Protein AF-A0A5B7V810-F1 (afdb_monomer_lite)

Structure (mmCIF, N/CA/C/O backbone):
data_AF-A0A5B7V810-F1
#
_entry.id   AF-A0A5B7V810-F1
#
loop_
_atom_site.group_PDB
_atom_site.id
_atom_site.type_symbol
_atom_site.label_atom_id
_atom_site.label_alt_id
_atom_site.label_comp_id
_atom_site.label_asym_id
_atom_site.label_entity_id
_atom_site.label_seq_id
_atom_site.pdbx_PDB_ins_code
_atom_site.Cartn_x
_atom_site.Cartn_y
_atom_site.Cartn_z
_atom_site.occupancy
_atom_site.B_iso_or_equiv
_atom_site.auth_seq_id
_atom_site.auth_comp_id
_atom_site.auth_asym_id
_atom_site.auth_atom_id
_atom_site.pdbx_PDB_model_num
ATOM 1 N N . MET A 1 1 ? 3.031 2.303 9.554 1.00 69.81 1 MET A N 1
ATOM 2 C CA . MET A 1 1 ? 2.367 3.422 8.855 1.00 69.81 1 MET A CA 1
ATOM 3 C C . MET A 1 1 ? 1.599 4.253 9.865 1.00 69.81 1 MET A C 1
ATOM 5 O O . MET A 1 1 ? 0.701 3.717 10.499 1.00 69.81 1 MET A O 1
ATOM 9 N N . GLN A 1 2 ? 1.988 5.514 10.061 1.00 82.56 2 GLN A N 1
ATOM 10 C CA . GLN A 1 2 ? 1.410 6.387 11.090 1.00 82.56 2 GLN A CA 1
ATOM 11 C C . GLN A 1 2 ? 0.112 7.065 10.636 1.00 82.56 2 GLN A C 1
ATOM 13 O O . GLN A 1 2 ? -0.842 7.083 11.406 1.00 82.56 2 GLN A O 1
ATOM 18 N N . LYS A 1 3 ? 0.034 7.475 9.361 1.00 85.69 3 LYS A N 1
ATOM 19 C CA . LYS A 1 3 ? -1.137 8.150 8.780 1.00 85.69 3 LYS A CA 1
ATOM 20 C C . LYS A 1 3 ? -2.467 7.443 9.039 1.00 85.69 3 LYS A C 1
ATOM 22 O O . LYS A 1 3 ? -3.410 8.074 9.478 1.00 85.69 3 LYS A O 1
ATOM 27 N N . ILE A 1 4 ? -2.533 6.128 8.824 1.00 85.94 4 ILE A N 1
ATOM 28 C CA . ILE A 1 4 ? -3.760 5.348 9.066 1.00 85.94 4 ILE A CA 1
ATOM 29 C C . ILE A 1 4 ? -4.034 5.197 10.569 1.00 85.94 4 ILE A C 1
ATOM 31 O O . ILE A 1 4 ? -5.171 5.349 10.996 1.00 85.94 4 ILE A O 1
ATOM 35 N N . ARG A 1 5 ? -3.004 4.943 11.388 1.00 89.94 5 ARG A N 1
ATOM 36 C CA . ARG A 1 5 ? -3.166 4.758 12.844 1.00 89.94 5 ARG A CA 1
ATOM 37 C C . ARG A 1 5 ? -3.671 6.016 13.545 1.00 89.94 5 ARG A C 1
ATOM 39 O O . ARG A 1 5 ? -4.422 5.908 14.500 1.00 89.94 5 ARG A O 1
ATOM 46 N N . ARG A 1 6 ? -3.235 7.189 13.085 1.00 90.19 6 ARG A N 1
ATOM 47 C CA . ARG A 1 6 ? -3.640 8.495 13.621 1.00 90.19 6 ARG A CA 1
ATOM 48 C C . ARG A 1 6 ? -4.742 9.180 12.812 1.00 90.19 6 ARG A C 1
ATOM 50 O O . ARG A 1 6 ? -5.095 10.299 13.153 1.00 90.19 6 ARG A O 1
ATOM 57 N N . GLN A 1 7 ? -5.252 8.528 11.763 1.00 87.81 7 GLN A N 1
ATOM 58 C CA . GLN A 1 7 ? -6.228 9.107 10.829 1.00 87.81 7 GLN A CA 1
ATOM 59 C C . GLN A 1 7 ? -5.799 10.507 10.337 1.00 87.81 7 GLN A C 1
ATOM 61 O O . GLN A 1 7 ? -6.577 11.451 10.294 1.00 87.81 7 GLN A O 1
ATOM 66 N N . GLU A 1 8 ? -4.521 10.659 9.987 1.00 91.88 8 GLU A N 1
ATOM 67 C CA . GLU A 1 8 ? -3.972 11.921 9.478 1.00 91.88 8 GLU A CA 1
ATOM 68 C C . GLU A 1 8 ? -4.475 12.209 8.060 1.00 91.88 8 GLU A C 1
ATOM 70 O O . GLU A 1 8 ? -4.796 11.293 7.301 1.00 91.88 8 GLU A O 1
ATOM 75 N N . GLN A 1 9 ? -4.439 13.478 7.648 1.00 90.62 9 GLN A N 1
ATOM 76 C CA . GLN A 1 9 ? -4.866 13.893 6.313 1.00 90.62 9 GLN A CA 1
ATOM 77 C C . GLN A 1 9 ? -4.258 13.019 5.193 1.00 90.62 9 GLN A C 1
ATOM 79 O O . GLN A 1 9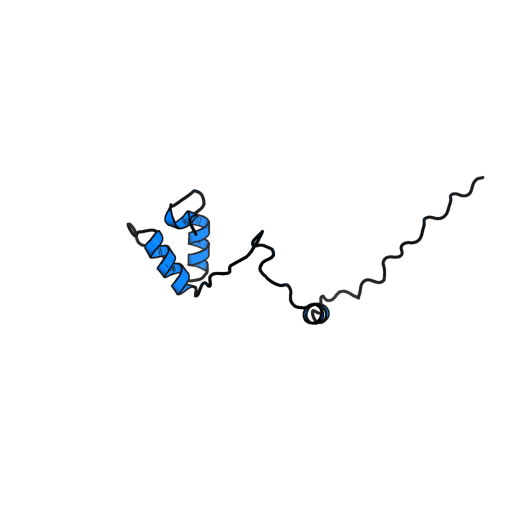 ? -3.038 12.787 5.103 1.00 90.62 9 GLN A O 1
ATOM 84 N N . GLY A 1 10 ? -5.145 12.528 4.323 1.00 88.06 10 GLY A N 1
ATOM 85 C CA . GLY A 1 10 ? -4.816 11.610 3.233 1.00 88.06 10 GLY A CA 1
ATOM 86 C C . GLY A 1 10 ? -4.732 10.133 3.639 1.00 88.06 10 GLY A C 1
ATOM 87 O O . GLY A 1 10 ? -4.268 9.323 2.833 1.00 88.06 10 GLY A O 1
ATOM 88 N N . HIS A 1 11 ? -5.155 9.753 4.853 1.00 90.25 11 HIS A N 1
ATOM 89 C CA . HIS A 1 11 ? -5.253 8.340 5.240 1.00 90.25 11 HIS A CA 1
ATOM 90 C C . HIS A 1 11 ? -6.226 7.564 4.344 1.00 90.25 11 HIS A C 1
ATOM 92 O O . HIS A 1 11 ? -5.943 6.414 4.017 1.00 90.25 11 HIS A O 1
ATOM 98 N N . GLU A 1 12 ? -7.314 8.198 3.902 1.00 92.00 12 GLU A N 1
ATOM 99 C CA . GLU A 1 12 ? -8.358 7.595 3.065 1.00 92.00 12 GLU A CA 1
ATOM 100 C C . GLU A 1 12 ? -7.780 6.997 1.782 1.00 92.00 12 GLU A C 1
ATOM 102 O O . GLU A 1 12 ? -8.064 5.849 1.449 1.00 92.00 12 GLU A O 1
ATOM 107 N N . TYR A 1 13 ? -6.877 7.721 1.111 1.00 92.62 13 TYR A N 1
ATOM 108 C CA . TYR A 1 13 ? -6.196 7.220 -0.082 1.00 92.62 13 TYR A CA 1
ATOM 109 C C . TYR A 1 13 ? -5.392 5.949 0.217 1.00 92.62 13 TYR A C 1
ATOM 111 O O . TYR A 1 13 ? -5.454 4.971 -0.527 1.00 92.62 13 TYR A O 1
ATOM 119 N N . ALA A 1 14 ? -4.654 5.927 1.329 1.00 91.56 14 ALA A N 1
ATOM 120 C CA . ALA A 1 14 ? -3.891 4.748 1.725 1.00 91.56 14 ALA A CA 1
ATOM 121 C C . ALA A 1 14 ? -4.807 3.564 2.088 1.00 91.56 14 ALA A C 1
ATOM 123 O O . ALA A 1 14 ? -4.478 2.424 1.758 1.00 91.56 14 ALA A O 1
ATOM 124 N N . GLN A 1 15 ? -5.961 3.820 2.714 1.00 93.56 15 GLN A N 1
ATOM 125 C CA . GLN A 1 15 ? -6.957 2.785 2.997 1.00 93.56 15 GLN A CA 1
ATOM 126 C C . GLN A 1 15 ? -7.576 2.229 1.715 1.00 93.56 15 GLN A C 1
ATOM 128 O O . GLN A 1 15 ? -7.591 1.015 1.534 1.00 93.56 15 GLN A O 1
ATOM 133 N N . ALA A 1 16 ? -7.999 3.099 0.796 1.00 94.25 16 ALA A N 1
ATOM 134 C CA . ALA A 1 16 ? -8.556 2.709 -0.495 1.00 94.25 16 ALA A CA 1
ATOM 135 C C . ALA A 1 16 ? -7.573 1.847 -1.299 1.00 94.25 16 ALA A C 1
ATOM 137 O O . ALA A 1 16 ? -7.963 0.843 -1.888 1.00 94.25 16 ALA A O 1
ATOM 138 N N . ARG A 1 17 ? -6.275 2.180 -1.270 1.00 94.81 17 ARG A N 1
ATOM 139 C CA . ARG A 1 17 ? -5.229 1.365 -1.906 1.00 94.81 17 ARG A CA 1
ATOM 140 C C . ARG A 1 17 ? -5.088 -0.018 -1.275 1.00 94.81 17 ARG A C 1
ATOM 142 O O . ARG A 1 17 ? -4.887 -0.972 -2.013 1.00 94.81 17 ARG A O 1
ATOM 149 N N . LEU A 1 18 ? -5.183 -0.138 0.050 1.00 94.25 18 LEU A N 1
ATOM 150 C CA . LEU A 1 18 ? -5.157 -1.444 0.721 1.00 94.25 18 LEU A CA 1
ATOM 151 C C . LEU A 1 18 ? -6.402 -2.268 0.379 1.00 94.25 18 LEU A C 1
ATOM 153 O O . LEU A 1 18 ? -6.275 -3.447 0.068 1.00 94.25 18 LEU A O 1
ATOM 157 N N . ILE A 1 19 ? -7.584 -1.648 0.372 1.00 95.69 19 ILE A N 1
ATOM 158 C CA . ILE A 1 19 ? -8.843 -2.310 -0.001 1.00 95.69 19 ILE A CA 1
ATOM 159 C C . ILE A 1 19 ? -8.781 -2.802 -1.452 1.00 95.69 19 ILE A C 1
ATOM 161 O O . ILE A 1 19 ? -9.110 -3.951 -1.725 1.00 95.69 19 ILE A O 1
ATOM 165 N N . ALA A 1 20 ? -8.272 -1.981 -2.375 1.00 96.12 20 ALA A N 1
ATOM 166 C CA . ALA A 1 20 ? -8.079 -2.369 -3.773 1.00 96.12 20 ALA A CA 1
ATOM 167 C C . ALA A 1 20 ? -7.092 -3.540 -3.954 1.00 96.12 20 ALA A C 1
ATOM 169 O O . ALA A 1 20 ? -7.156 -4.243 -4.957 1.00 96.12 20 ALA A O 1
ATOM 170 N N . LEU A 1 21 ? -6.186 -3.754 -2.994 1.00 94.44 21 LEU A N 1
ATOM 171 C CA . LEU A 1 21 ? -5.268 -4.896 -2.955 1.00 94.44 21 LEU A CA 1
ATOM 172 C C . LEU A 1 21 ? -5.877 -6.139 -2.278 1.00 94.44 21 LEU A C 1
ATOM 174 O O . LEU A 1 21 ? -5.193 -7.152 -2.178 1.00 94.44 21 LEU A O 1
ATOM 178 N N . GLY A 1 22 ? -7.131 -6.075 -1.816 1.00 94.62 22 GLY A N 1
ATOM 179 C CA . GLY A 1 22 ? -7.837 -7.189 -1.174 1.00 94.62 22 GLY A CA 1
ATOM 180 C C . GLY A 1 22 ? -7.944 -7.098 0.351 1.00 94.62 22 GLY A C 1
ATOM 181 O O . GLY A 1 22 ? -8.360 -8.064 0.987 1.00 94.62 22 GLY A O 1
ATOM 182 N N . ALA A 1 23 ? -7.590 -5.965 0.966 1.00 95.88 23 ALA A N 1
ATOM 183 C CA . ALA A 1 23 ? -7.787 -5.792 2.404 1.00 95.88 23 ALA A CA 1
ATOM 184 C C . ALA A 1 23 ? -9.283 -5.693 2.775 1.00 95.88 23 ALA A C 1
ATOM 186 O O . ALA A 1 23 ? -10.071 -5.110 2.024 1.00 95.88 23 ALA A O 1
ATOM 187 N N . PRO A 1 24 ? -9.681 -6.172 3.969 1.00 93.81 24 PRO A N 1
ATOM 188 C CA . PRO A 1 24 ? -11.040 -6.010 4.470 1.00 93.81 24 PRO A CA 1
ATOM 189 C C . PRO A 1 24 ? -11.406 -4.536 4.676 1.00 93.81 24 PRO A C 1
ATOM 191 O O . PRO A 1 24 ? -10.573 -3.709 5.061 1.00 93.81 24 PRO A O 1
ATOM 194 N N . LEU A 1 25 ? -12.686 -4.217 4.484 1.00 93.19 25 LEU A N 1
ATOM 195 C CA . LEU A 1 25 ? -13.230 -2.892 4.772 1.00 93.19 25 LEU 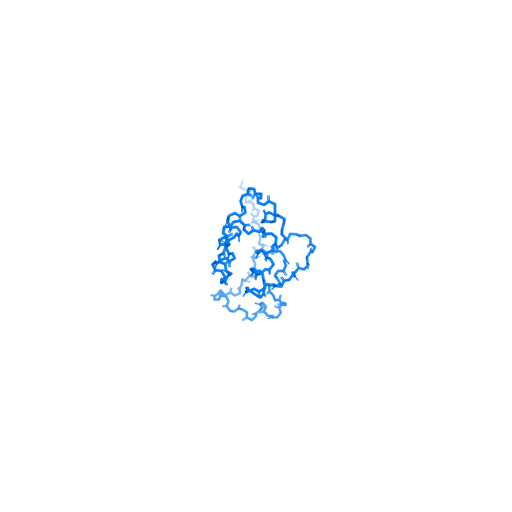A CA 1
ATOM 196 C C . LEU A 1 25 ? -13.152 -2.583 6.281 1.00 93.19 25 LEU A C 1
ATOM 198 O O . LEU A 1 25 ? -13.416 -3.467 7.103 1.00 93.19 25 LEU A O 1
ATOM 202 N N . PRO A 1 26 ? -12.806 -1.345 6.674 1.00 90.25 26 PRO A N 1
ATOM 203 C CA . PRO A 1 26 ? -12.836 -0.944 8.073 1.00 90.25 26 PRO A CA 1
AT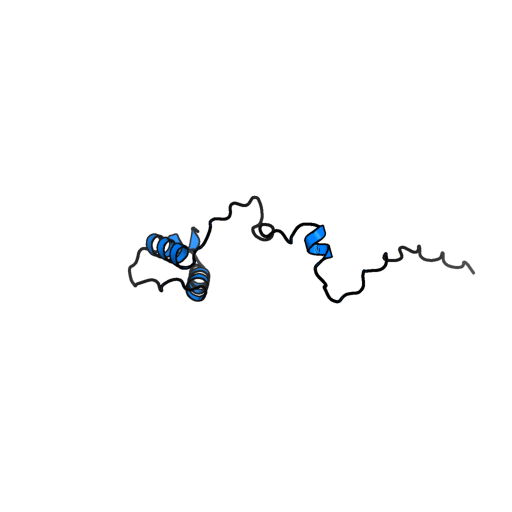OM 204 C C . PRO A 1 26 ? -14.275 -0.937 8.598 1.00 90.25 26 PRO A C 1
ATOM 206 O O . PRO A 1 26 ? -15.177 -0.366 7.989 1.00 90.25 26 PRO A O 1
ATOM 209 N N . ARG A 1 27 ? -14.487 -1.583 9.748 1.00 88.19 27 ARG A N 1
ATOM 210 C CA . ARG A 1 27 ? -15.780 -1.602 10.448 1.00 88.19 27 ARG A CA 1
ATOM 211 C C . ARG A 1 27 ? -15.979 -0.292 11.213 1.00 88.19 27 ARG A C 1
ATOM 213 O O . ARG A 1 27 ? -15.020 0.247 11.764 1.00 88.19 27 ARG A O 1
ATOM 220 N N . ALA A 1 28 ? -17.214 0.203 11.280 1.00 85.44 28 ALA A N 1
ATOM 221 C CA . ALA A 1 28 ? -17.532 1.407 12.046 1.00 85.44 28 ALA A CA 1
ATOM 222 C C . ALA A 1 28 ? -17.114 1.243 13.521 1.00 85.44 28 ALA A C 1
ATOM 224 O O . ALA A 1 28 ? -17.372 0.206 14.128 1.00 85.44 28 ALA A O 1
ATOM 225 N N . GLY A 1 29 ? -16.429 2.246 14.079 1.00 86.56 29 GLY A 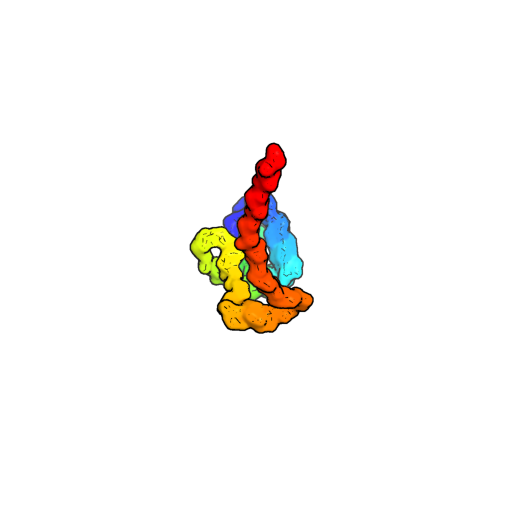N 1
ATOM 226 C CA . GLY A 1 29 ? -15.941 2.227 15.467 1.00 86.56 29 GLY A CA 1
ATOM 227 C C . GLY A 1 29 ? -14.721 1.331 15.730 1.00 86.56 29 GLY A C 1
ATOM 228 O O . GLY A 1 29 ? -14.269 1.240 16.868 1.00 86.56 29 GLY A O 1
ATOM 229 N N . CYS A 1 30 ? -14.166 0.674 14.708 1.00 88.94 30 CYS A N 1
ATOM 230 C CA . CYS A 1 30 ? -12.935 -0.100 14.836 1.00 88.94 30 CYS A CA 1
ATOM 231 C C . CYS A 1 30 ? -11.728 0.812 15.097 1.00 88.94 30 CYS A C 1
ATOM 233 O O . CYS A 1 30 ? -11.570 1.842 14.442 1.00 88.94 30 CYS A O 1
ATOM 235 N N . ASP A 1 31 ? -10.834 0.389 15.998 1.00 92.56 31 ASP A N 1
ATOM 236 C CA . ASP A 1 31 ? -9.518 1.011 16.143 1.00 92.56 31 ASP A CA 1
ATOM 237 C C . ASP A 1 31 ? -8.722 0.909 14.819 1.00 92.56 31 ASP A C 1
ATOM 239 O O . ASP A 1 31 ? -8.410 -0.202 14.366 1.00 92.56 31 ASP A O 1
ATOM 243 N N . PRO A 1 32 ? -8.326 2.043 14.208 1.00 91.75 32 PRO A N 1
ATOM 244 C CA . PRO A 1 32 ? -7.562 2.053 12.966 1.00 91.75 32 PRO A CA 1
ATOM 245 C C . PRO A 1 32 ? -6.239 1.285 13.034 1.00 91.75 32 PRO A C 1
ATOM 247 O O . PRO A 1 32 ? -5.762 0.786 12.009 1.00 91.75 32 PRO A O 1
ATOM 250 N N . ALA A 1 33 ? -5.613 1.182 14.212 1.00 93.31 33 ALA A N 1
ATOM 251 C CA . ALA A 1 33 ? -4.380 0.419 14.367 1.00 93.31 33 ALA A CA 1
ATOM 252 C C . ALA A 1 33 ? -4.625 -1.094 14.294 1.00 93.31 33 ALA A C 1
ATOM 254 O O . ALA A 1 33 ? -3.845 -1.798 13.638 1.00 93.31 33 ALA A O 1
ATOM 255 N N . CYS A 1 34 ? -5.711 -1.573 14.906 1.00 93.62 34 CYS A N 1
ATOM 256 C CA . CYS A 1 34 ? -6.175 -2.951 14.770 1.00 93.62 34 CYS A CA 1
ATOM 257 C C . CYS A 1 34 ? -6.522 -3.282 13.318 1.00 93.62 34 CYS A C 1
ATOM 259 O O . CYS A 1 34 ? -5.955 -4.232 12.772 1.00 93.62 34 CYS A O 1
ATOM 261 N N . TRP A 1 35 ? -7.345 -2.451 12.669 1.00 94.81 35 TRP A N 1
ATOM 262 C CA . TRP A 1 35 ? -7.706 -2.647 11.263 1.00 94.81 35 TRP A CA 1
ATOM 263 C C . TRP A 1 35 ? -6.478 -2.685 10.349 1.00 94.81 35 TRP A C 1
ATOM 265 O O . TRP A 1 35 ? -6.351 -3.582 9.524 1.00 94.81 35 TRP A O 1
ATOM 275 N N . LEU A 1 36 ? -5.524 -1.763 10.517 1.00 94.00 36 LEU A N 1
ATOM 276 C CA . LEU A 1 36 ? -4.322 -1.728 9.680 1.00 94.00 36 LEU A CA 1
ATOM 277 C C . LEU A 1 36 ? -3.501 -3.020 9.787 1.00 94.00 36 LEU A C 1
ATOM 279 O O . LEU A 1 36 ? -2.912 -3.460 8.802 1.00 94.00 36 LEU A O 1
ATOM 283 N N . ARG A 1 37 ? -3.415 -3.609 10.982 1.00 93.31 37 ARG A N 1
ATOM 284 C CA . ARG A 1 37 ? -2.691 -4.867 11.188 1.00 93.31 37 ARG A CA 1
ATOM 285 C C . ARG A 1 37 ? -3.368 -6.017 10.442 1.00 93.31 37 ARG A C 1
ATOM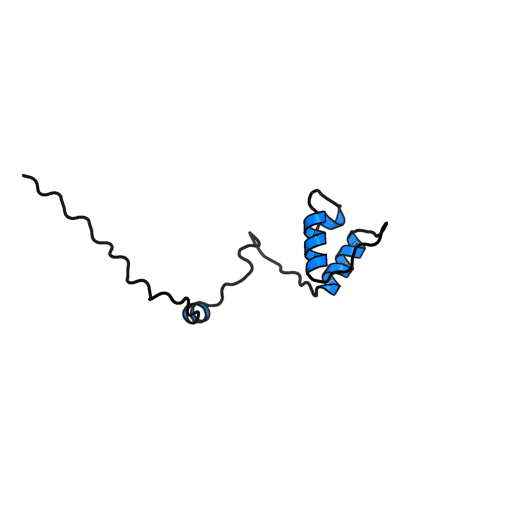 287 O O . ARG A 1 37 ? -2.670 -6.767 9.769 1.00 93.31 37 ARG A O 1
ATOM 294 N N . GLU A 1 38 ? -4.693 -6.119 10.530 1.00 94.19 38 GLU A N 1
ATOM 295 C CA . GLU A 1 38 ? -5.485 -7.111 9.787 1.00 94.19 38 GLU A CA 1
ATOM 296 C C . GLU A 1 38 ? -5.360 -6.900 8.275 1.00 94.19 38 GLU A C 1
ATOM 298 O O . GLU A 1 38 ? -5.071 -7.839 7.540 1.00 94.19 38 GLU A O 1
ATOM 303 N N . ALA A 1 39 ? -5.485 -5.652 7.821 1.00 95.44 39 ALA A N 1
ATOM 304 C CA . ALA A 1 39 ? -5.366 -5.280 6.419 1.00 95.44 39 ALA A CA 1
ATOM 305 C C . ALA A 1 39 ? -4.009 -5.669 5.826 1.00 95.44 39 ALA A C 1
ATOM 307 O O . ALA A 1 39 ? -3.963 -6.286 4.768 1.00 95.44 39 ALA A O 1
ATOM 308 N N . LEU A 1 40 ? -2.907 -5.345 6.512 1.00 94.56 40 LEU A N 1
ATOM 309 C CA . LEU A 1 40 ? -1.558 -5.692 6.056 1.00 94.56 40 LEU A CA 1
ATOM 310 C C . LEU A 1 40 ? -1.322 -7.205 6.023 1.00 94.56 40 LEU A C 1
ATOM 312 O O . LEU A 1 40 ? -0.624 -7.674 5.130 1.00 94.56 40 LEU A O 1
ATOM 316 N N . ALA A 1 41 ? -1.894 -7.954 6.968 1.00 94.25 41 ALA A N 1
ATOM 317 C CA . ALA A 1 41 ? -1.827 -9.411 6.950 1.00 94.25 41 ALA A CA 1
ATOM 318 C C . ALA A 1 41 ? -2.620 -9.997 5.769 1.00 94.25 41 ALA A C 1
ATOM 320 O O . ALA A 1 41 ? -2.106 -10.866 5.075 1.00 94.25 41 ALA A O 1
ATOM 321 N N . ALA A 1 42 ? -3.824 -9.478 5.503 1.00 94.81 42 ALA A N 1
ATOM 322 C CA . ALA A 1 42 ? -4.690 -9.940 4.417 1.00 94.81 42 ALA A CA 1
ATOM 323 C C . ALA A 1 42 ? -4.081 -9.728 3.022 1.00 94.81 42 ALA A C 1
ATOM 325 O O . ALA A 1 42 ? -4.262 -10.565 2.147 1.00 94.81 42 ALA A O 1
ATOM 326 N N . VAL A 1 43 ? -3.335 -8.638 2.818 1.00 94.81 43 VAL A N 1
ATOM 327 C CA . VAL A 1 43 ? -2.636 -8.371 1.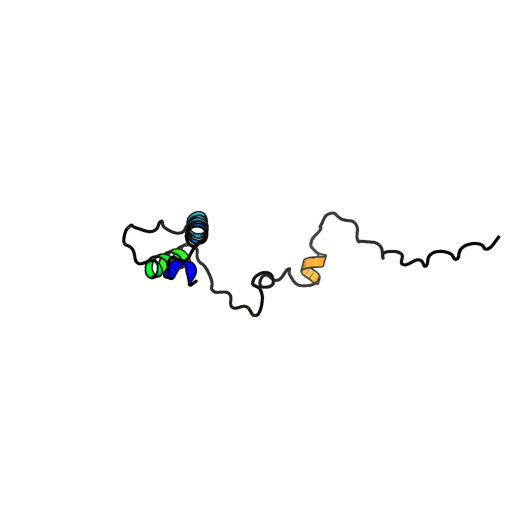545 1.00 94.81 43 VAL A CA 1
ATOM 328 C C . VAL A 1 43 ? -1.223 -8.969 1.491 1.00 94.81 43 VAL A C 1
ATOM 330 O O . VAL A 1 43 ? -0.439 -8.599 0.618 1.00 94.81 43 VAL A O 1
ATOM 333 N N . GLU A 1 44 ? -0.859 -9.810 2.466 1.00 94.06 44 GLU A N 1
ATOM 334 C CA . GLU A 1 44 ? 0.475 -10.414 2.609 1.00 94.06 44 GLU A CA 1
ATOM 335 C C . GLU A 1 44 ? 1.618 -9.379 2.548 1.00 94.06 44 GLU A C 1
ATOM 337 O O . GLU A 1 44 ? 2.710 -9.609 2.015 1.00 94.06 44 GLU A O 1
ATOM 342 N N . ALA A 1 45 ? 1.376 -8.184 3.096 1.00 92.25 45 ALA A N 1
ATOM 343 C CA . ALA A 1 45 ? 2.338 -7.098 3.029 1.00 92.25 45 ALA A CA 1
ATOM 344 C C . ALA A 1 45 ? 3.574 -7.412 3.877 1.00 92.25 45 ALA A C 1
ATOM 346 O O . ALA A 1 45 ? 3.506 -7.645 5.084 1.00 92.25 45 ALA A O 1
ATOM 347 N N . ARG A 1 46 ? 4.747 -7.296 3.254 1.00 89.81 46 ARG A N 1
ATOM 348 C CA . ARG A 1 46 ? 6.039 -7.392 3.939 1.00 89.81 46 ARG A CA 1
ATOM 349 C C . ARG A 1 46 ? 6.592 -6.019 4.302 1.00 89.81 46 ARG A C 1
ATOM 351 O O . ARG A 1 46 ? 6.499 -5.061 3.534 1.00 89.81 46 ARG A O 1
ATOM 358 N N . ASN A 1 47 ? 7.247 -5.934 5.457 1.00 86.75 47 ASN A N 1
ATOM 359 C CA . ASN A 1 47 ? 8.007 -4.746 5.822 1.00 86.75 47 ASN A CA 1
ATOM 360 C C . ASN A 1 47 ? 9.321 -4.711 5.030 1.00 86.75 47 ASN A C 1
ATOM 362 O O . ASN A 1 47 ? 10.153 -5.605 5.172 1.00 86.75 47 ASN A O 1
ATOM 366 N N . VAL A 1 48 ? 9.517 -3.674 4.215 1.00 85.38 48 VAL A N 1
ATOM 367 C CA . VAL A 1 48 ? 10.786 -3.452 3.517 1.00 85.38 48 VAL A CA 1
ATOM 368 C C . VAL A 1 48 ? 11.526 -2.311 4.196 1.00 85.38 48 VAL A C 1
ATOM 370 O O . VAL A 1 48 ? 11.155 -1.144 4.071 1.00 85.38 48 VAL A O 1
ATOM 373 N N . ARG A 1 49 ? 12.595 -2.646 4.923 1.00 83.50 49 ARG A N 1
ATOM 374 C CA . ARG A 1 49 ? 13.501 -1.641 5.483 1.00 83.50 49 ARG A CA 1
ATOM 375 C C . ARG A 1 49 ? 14.359 -1.063 4.368 1.00 83.50 49 ARG A C 1
ATOM 377 O O . ARG A 1 49 ? 15.042 -1.801 3.664 1.00 83.50 49 ARG A O 1
ATOM 384 N N . HIS A 1 50 ? 14.364 0.257 4.251 1.00 81.62 50 HIS A N 1
ATOM 385 C CA . HIS A 1 50 ? 15.198 0.957 3.289 1.00 81.62 50 HIS A CA 1
ATOM 386 C C . HIS A 1 50 ? 15.842 2.197 3.898 1.00 81.62 50 HIS A C 1
ATOM 388 O O . HIS A 1 50 ? 15.285 2.834 4.789 1.00 81.62 50 HIS A O 1
ATOM 394 N N . ARG A 1 51 ? 17.035 2.536 3.402 1.00 77.00 51 ARG A N 1
ATOM 395 C CA . ARG A 1 51 ? 17.700 3.812 3.682 1.00 77.00 51 ARG A CA 1
ATOM 396 C C . ARG A 1 51 ? 17.398 4.769 2.526 1.00 77.00 51 ARG A C 1
ATOM 398 O O . ARG A 1 51 ? 17.416 4.347 1.373 1.00 77.00 51 ARG A O 1
ATOM 405 N N . GLY A 1 52 ? 17.115 6.036 2.818 1.00 80.25 52 GLY A N 1
ATOM 406 C CA . GLY A 1 52 ? 16.788 7.039 1.794 1.00 80.25 52 GLY A CA 1
ATOM 407 C C . GLY A 1 52 ? 15.389 6.871 1.184 1.00 80.25 52 GLY A C 1
ATOM 408 O O . GLY A 1 52 ? 14.510 6.266 1.790 1.00 80.25 52 GLY A O 1
ATOM 409 N N . ALA A 1 53 ? 15.153 7.431 -0.004 1.00 80.44 53 ALA A N 1
ATOM 410 C CA . ALA A 1 53 ? 13.819 7.478 -0.611 1.00 80.44 53 ALA A CA 1
ATOM 411 C C . ALA A 1 53 ? 13.308 6.099 -1.078 1.00 80.44 53 ALA A C 1
ATOM 413 O O . ALA A 1 53 ? 14.021 5.354 -1.752 1.00 80.44 53 ALA A O 1
ATOM 414 N N . HIS A 1 54 ? 12.026 5.804 -0.813 1.00 74.94 54 HIS A N 1
ATOM 415 C CA . HIS A 1 54 ? 11.380 4.517 -1.134 1.00 74.94 54 HIS A CA 1
ATOM 416 C C . HIS A 1 54 ? 11.392 4.181 -2.647 1.00 74.94 54 HIS A C 1
ATOM 418 O O . HIS A 1 54 ? 11.268 3.021 -3.036 1.00 74.94 54 HIS A O 1
ATOM 424 N N . ARG A 1 55 ? 11.594 5.184 -3.521 1.00 74.81 55 ARG A N 1
ATOM 425 C CA . ARG A 1 55 ? 11.721 4.999 -4.981 1.00 74.81 55 ARG A CA 1
ATOM 426 C C . ARG A 1 55 ? 12.928 4.150 -5.395 1.00 74.81 55 ARG A C 1
ATOM 428 O O . ARG A 1 55 ? 12.918 3.596 -6.484 1.00 74.81 55 ARG A O 1
ATOM 435 N N . PHE A 1 56 ? 13.955 4.056 -4.547 1.00 76.94 56 PHE A N 1
ATOM 436 C CA . PHE A 1 56 ? 15.194 3.319 -4.833 1.00 76.94 56 PHE A CA 1
ATOM 437 C C . PHE A 1 56 ? 15.235 1.926 -4.189 1.00 76.94 56 PHE A C 1
ATOM 439 O O . PHE A 1 56 ? 16.263 1.256 -4.213 1.00 76.94 56 PHE A O 1
ATOM 446 N N . VAL A 1 57 ? 14.125 1.490 -3.590 1.00 80.00 57 VAL A N 1
ATOM 447 C CA . VAL A 1 57 ? 14.035 0.210 -2.870 1.00 80.00 57 VAL A CA 1
ATOM 448 C C . VAL A 1 57 ? 13.976 -0.973 -3.821 1.00 80.00 57 VAL A C 1
ATOM 450 O O . VAL A 1 57 ? 14.564 -2.022 -3.561 1.00 80.00 57 VAL A O 1
ATOM 453 N N . PHE A 1 58 ? 13.271 -0.804 -4.934 1.00 77.00 58 PHE A N 1
ATOM 454 C CA . PHE A 1 58 ? 13.114 -1.845 -5.933 1.00 77.00 58 PHE A CA 1
ATOM 455 C C . PHE A 1 58 ? 14.348 -1.857 -6.834 1.00 77.00 58 PHE A C 1
ATOM 457 O O . PHE A 1 58 ? 14.596 -0.915 -7.586 1.00 77.00 58 PHE A O 1
ATOM 464 N N . ARG A 1 59 ? 15.152 -2.921 -6.736 1.00 71.31 59 ARG A N 1
ATOM 465 C CA . ARG A 1 59 ? 16.291 -3.119 -7.637 1.00 71.31 59 ARG A CA 1
ATOM 466 C C . ARG A 1 59 ? 15.761 -3.380 -9.045 1.00 71.31 59 ARG A C 1
ATOM 468 O O . ARG A 1 59 ? 14.948 -4.276 -9.230 1.00 71.31 59 ARG A O 1
ATOM 475 N N . LEU A 1 60 ? 16.291 -2.668 -10.035 1.00 72.88 60 LEU A N 1
ATOM 476 C CA . LEU A 1 60 ? 15.990 -2.866 -11.461 1.00 72.88 60 LEU A CA 1
ATOM 477 C C . LEU A 1 60 ? 16.649 -4.134 -12.054 1.00 72.88 60 LEU A C 1
ATOM 479 O O . LEU A 1 60 ? 16.849 -4.214 -13.259 1.00 72.88 60 LEU A O 1
ATOM 483 N N . GLY A 1 61 ? 17.051 -5.096 -11.218 1.00 75.62 61 GLY A N 1
ATOM 484 C CA . GLY A 1 61 ? 17.905 -6.221 -11.605 1.00 75.62 61 GLY A CA 1
ATOM 485 C C . GLY A 1 61 ? 19.402 -5.883 -11.652 1.00 75.62 61 GLY A C 1
ATOM 486 O O . GLY A 1 61 ? 19.836 -4.722 -11.609 1.00 75.62 61 GLY A O 1
ATOM 487 N N . SER A 1 62 ? 20.212 -6.934 -11.701 1.00 78.94 62 SER A N 1
ATOM 488 C CA . SER A 1 62 ? 21.646 -6.915 -11.973 1.00 78.94 62 SER A CA 1
ATOM 489 C C . SER A 1 62 ? 21.933 -6.368 -13.373 1.00 78.94 62 SER A C 1
ATOM 491 O O . SER A 1 62 ? 21.057 -6.294 -14.233 1.00 78.94 62 SER A O 1
ATOM 493 N N . ARG A 1 63 ? 23.190 -5.987 -13.632 1.00 72.88 63 ARG A N 1
ATOM 494 C CA . ARG A 1 63 ? 23.605 -5.514 -14.962 1.00 72.88 63 ARG A CA 1
ATOM 495 C C . ARG A 1 63 ? 23.229 -6.512 -16.069 1.00 72.88 63 ARG A C 1
ATOM 497 O O . ARG A 1 63 ? 22.674 -6.091 -17.075 1.00 72.88 63 ARG A O 1
ATOM 504 N N . ARG A 1 64 ? 23.469 -7.807 -15.837 1.00 78.06 64 ARG A N 1
ATOM 505 C CA . ARG A 1 64 ? 23.165 -8.885 -16.789 1.00 78.06 64 ARG A CA 1
ATOM 506 C C . ARG A 1 64 ? 21.664 -9.039 -17.039 1.00 78.06 64 ARG A C 1
ATOM 508 O O . ARG A 1 64 ? 21.259 -9.161 -18.184 1.00 78.06 64 ARG A O 1
ATOM 515 N N . GLU A 1 65 ? 20.841 -8.984 -15.990 1.00 79.69 65 GLU A N 1
ATOM 516 C CA . GLU A 1 65 ? 19.377 -9.059 -16.133 1.00 79.69 65 GLU A CA 1
ATOM 517 C C . GLU A 1 65 ? 18.835 -7.873 -16.937 1.00 79.69 65 GLU A C 1
ATOM 519 O O . GLU A 1 65 ? 17.964 -8.054 -17.779 1.00 79.69 65 GLU A O 1
ATOM 524 N N . ARG A 1 66 ? 19.394 -6.669 -16.750 1.00 76.25 66 ARG A N 1
ATOM 525 C CA . ARG A 1 66 ? 19.011 -5.489 -17.541 1.00 76.25 66 ARG A CA 1
ATOM 526 C C . ARG A 1 66 ? 19.404 -5.604 -19.011 1.00 76.25 66 ARG A C 1
ATOM 528 O O . ARG A 1 66 ? 18.617 -5.214 -19.863 1.00 76.25 66 ARG A O 1
ATOM 535 N N . GLU A 1 67 ? 20.590 -6.136 -19.306 1.00 74.69 67 GLU A N 1
ATOM 536 C CA . GLU A 1 67 ? 21.059 -6.377 -20.682 1.00 74.69 67 GLU A CA 1
ATOM 537 C C . GLU A 1 67 ? 20.167 -7.388 -21.430 1.00 74.69 67 GLU A C 1
ATOM 539 O O . GLU A 1 67 ? 20.056 -7.328 -22.651 1.00 74.69 67 GLU A O 1
ATOM 544 N N . GLN A 1 68 ? 19.490 -8.286 -20.707 1.00 77.88 68 GLN A N 1
ATOM 545 C CA . GLN A 1 68 ? 18.553 -9.259 -21.280 1.00 77.88 68 GLN A CA 1
ATOM 546 C C . GLN A 1 68 ? 17.162 -8.679 -21.578 1.00 77.88 68 GLN A C 1
ATOM 548 O O . GLN A 1 68 ? 16.400 -9.292 -22.332 1.00 77.88 68 GLN A O 1
ATOM 553 N N . ILE A 1 69 ? 16.810 -7.511 -21.026 1.00 78.44 69 ILE A N 1
ATOM 554 C CA . ILE A 1 69 ? 15.529 -6.857 -21.312 1.00 78.44 69 ILE A CA 1
ATOM 555 C C . ILE A 1 69 ? 15.575 -6.330 -22.749 1.00 78.44 69 ILE A C 1
ATOM 557 O O . ILE A 1 69 ? 16.179 -5.298 -23.042 1.00 78.44 69 ILE A O 1
ATOM 561 N N . LYS A 1 70 ? 14.902 -7.037 -23.661 1.00 74.12 70 LYS A N 1
ATOM 562 C CA . LYS A 1 70 ? 14.728 -6.607 -25.051 1.00 74.12 70 LYS A CA 1
ATOM 563 C C . LYS A 1 70 ? 13.737 -5.445 -25.098 1.00 74.12 70 LYS A C 1
ATOM 565 O O . LYS A 1 70 ? 12.547 -5.644 -25.304 1.00 74.12 70 LYS A O 1
ATOM 570 N N . LEU A 1 71 ? 14.235 -4.225 -24.915 1.00 75.38 71 LEU A N 1
ATOM 571 C CA . LEU A 1 71 ? 13.425 -3.002 -24.946 1.00 75.38 71 LEU A CA 1
ATOM 572 C C . LEU A 1 71 ? 12.924 -2.629 -26.357 1.00 75.38 71 LEU A C 1
ATOM 574 O O . LEU A 1 71 ? 12.283 -1.599 -26.517 1.00 75.38 71 LEU A O 1
ATOM 578 N N . GLY A 1 72 ? 13.229 -3.429 -27.386 1.00 71.75 72 GLY A N 1
ATOM 579 C CA . GLY A 1 72 ? 12.833 -3.154 -28.773 1.00 71.75 72 GLY A CA 1
ATOM 580 C C . GLY A 1 72 ? 13.589 -1.992 -29.426 1.00 71.75 72 GLY A C 1
ATOM 581 O O . GLY A 1 72 ? 13.318 -1.666 -30.576 1.00 71.75 72 GLY A O 1
ATOM 582 N N . PHE A 1 73 ? 14.553 -1.390 -28.726 1.00 69.81 73 PHE A N 1
ATOM 583 C CA . PHE A 1 73 ? 15.434 -0.363 -29.270 1.00 69.81 73 PHE A CA 1
ATOM 584 C C . PHE A 1 73 ? 16.741 -0.988 -29.749 1.00 69.81 73 PHE A C 1
ATOM 586 O O . PHE A 1 73 ? 17.328 -1.829 -29.062 1.00 69.81 73 PHE A O 1
ATOM 593 N N . SER A 1 74 ? 17.219 -0.542 -30.909 1.00 67.06 74 SER A N 1
ATOM 594 C CA . SER A 1 74 ? 18.594 -0.805 -31.329 1.00 67.06 74 SER A CA 1
ATOM 595 C C . SER A 1 74 ? 19.561 -0.265 -30.267 1.00 67.06 74 SER A C 1
ATOM 597 O O . SER A 1 74 ? 19.294 0.804 -29.706 1.00 67.06 74 SER A O 1
ATOM 599 N N . PRO A 1 75 ? 20.677 -0.962 -29.977 1.00 69.06 75 PRO A N 1
ATOM 600 C CA . PRO A 1 75 ? 21.707 -0.443 -29.085 1.00 69.06 75 PRO A CA 1
ATOM 601 C C . PRO A 1 75 ? 22.086 0.971 -29.525 1.00 69.06 75 PRO A C 1
ATOM 603 O O . PRO A 1 75 ? 22.382 1.183 -30.703 1.00 69.06 75 PRO A O 1
ATOM 606 N N . LEU A 1 76 ? 22.044 1.936 -28.600 1.00 68.88 76 LEU A N 1
ATOM 607 C CA . LEU A 1 76 ? 22.492 3.296 -28.881 1.00 68.88 76 LEU A CA 1
ATOM 608 C C . LEU A 1 76 ? 23.942 3.214 -29.366 1.00 68.88 76 LEU A C 1
ATOM 610 O O . LEU A 1 76 ? 24.831 2.808 -28.615 1.00 68.88 76 LEU A O 1
ATOM 614 N N . GLN A 1 77 ? 24.165 3.575 -30.629 1.00 68.94 77 GLN A N 1
ATOM 615 C CA . GLN A 1 77 ? 25.506 3.843 -31.133 1.00 68.94 77 GLN A CA 1
ATOM 616 C C . GLN A 1 77 ? 26.141 4.904 -30.219 1.00 68.94 77 GLN A C 1
ATOM 618 O O . GLN A 1 77 ? 25.417 5.781 -29.730 1.00 68.94 77 GLN A O 1
ATOM 623 N N . PRO A 1 78 ? 27.457 4.833 -29.946 1.00 70.88 78 PRO A N 1
ATOM 624 C CA . PRO A 1 78 ? 28.146 5.872 -29.196 1.00 70.88 78 PRO A CA 1
ATOM 625 C C . PRO A 1 78 ? 27.757 7.234 -29.764 1.00 70.88 78 PRO A C 1
ATOM 627 O O . PRO A 1 78 ? 27.922 7.468 -30.960 1.00 70.88 78 PRO A O 1
ATOM 630 N N . TYR A 1 79 ? 27.189 8.102 -28.924 1.00 70.06 79 TYR A N 1
ATOM 631 C CA . TYR A 1 79 ? 26.807 9.439 -29.360 1.00 70.06 79 TYR A CA 1
ATOM 632 C C . TYR A 1 79 ? 28.067 10.129 -29.897 1.00 70.06 79 TYR A C 1
ATOM 634 O O . TYR A 1 79 ? 29.037 10.250 -29.135 1.00 70.06 79 TYR A O 1
ATOM 642 N N . PRO A 1 80 ? 28.108 10.527 -31.180 1.00 74.06 80 PRO A N 1
ATOM 643 C CA . PRO A 1 80 ? 29.308 11.100 -31.755 1.00 74.06 80 PRO A CA 1
ATOM 644 C C . PRO A 1 80 ? 29.552 12.451 -31.088 1.00 74.06 80 PRO A C 1
ATOM 646 O O . PRO A 1 80 ? 28.893 13.444 -31.377 1.00 74.06 80 PRO A O 1
ATOM 649 N N . LYS A 1 81 ? 30.513 12.490 -30.163 1.00 73.69 81 LYS A N 1
ATOM 650 C CA . LYS A 1 81 ? 31.102 13.738 -29.676 1.00 73.69 81 LYS A CA 1
ATOM 651 C C . LYS A 1 81 ? 32.085 14.222 -30.738 1.00 73.69 81 LYS A C 1
ATOM 653 O O . LYS A 1 81 ? 33.293 14.109 -30.554 1.00 73.69 81 LYS A O 1
ATOM 658 N N . GLN A 1 82 ? 31.579 14.650 -31.888 1.00 75.81 82 GLN A N 1
ATOM 659 C CA . GLN A 1 82 ? 32.410 15.380 -32.835 1.00 75.81 82 GLN A CA 1
ATOM 660 C C . GLN A 1 82 ? 32.483 16.830 -32.363 1.00 75.81 82 GLN A C 1
ATOM 662 O O . GLN A 1 82 ? 31.480 17.405 -31.951 1.00 75.81 82 GLN A O 1
ATOM 667 N N . VAL A 1 83 ? 33.699 17.368 -32.332 1.00 75.50 83 VAL A N 1
ATOM 668 C CA . VAL A 1 83 ? 33.935 18.793 -32.099 1.00 75.50 83 VAL A CA 1
ATOM 669 C C . VAL A 1 83 ? 33.387 19.536 -33.314 1.00 75.50 83 VAL A C 1
ATOM 671 O O . VAL A 1 83 ? 33.642 19.103 -34.442 1.00 75.50 83 VAL A O 1
ATOM 674 N N . ASP A 1 84 ? 32.622 20.604 -33.089 1.00 78.81 84 ASP A N 1
ATOM 675 C CA . ASP A 1 84 ? 32.123 21.437 -34.182 1.00 78.81 84 ASP A CA 1
ATOM 676 C C . ASP A 1 84 ? 33.310 21.963 -35.010 1.00 78.81 84 ASP A C 1
ATOM 678 O O . ASP A 1 84 ? 34.327 22.365 -34.435 1.00 78.81 84 ASP A O 1
ATOM 682 N N . PRO A 1 85 ? 33.234 21.937 -36.351 1.00 79.75 85 PRO A N 1
ATOM 683 C CA . PRO A 1 85 ? 34.309 22.453 -37.181 1.00 79.75 85 PRO A CA 1
ATOM 684 C C . PRO A 1 85 ? 34.491 23.955 -36.937 1.00 79.75 85 PRO A C 1
ATOM 686 O O . PRO A 1 85 ? 33.520 24.710 -36.881 1.00 79.75 85 PRO A O 1
ATOM 689 N N . GLU A 1 86 ? 35.749 24.385 -36.813 1.00 81.38 86 GLU A N 1
ATOM 690 C CA . GLU A 1 86 ? 36.100 25.797 -36.646 1.00 81.38 86 GLU A CA 1
ATOM 691 C C . GLU A 1 86 ? 35.535 26.637 -37.807 1.00 81.38 86 GLU A C 1
ATOM 693 O O . GLU A 1 86 ? 35.636 26.227 -38.971 1.00 81.38 86 GLU A O 1
ATOM 698 N N . PRO A 1 87 ? 34.948 27.817 -37.530 1.00 77.81 87 PRO A N 1
ATOM 699 C CA . PRO A 1 87 ? 34.391 28.662 -38.571 1.00 77.81 87 PRO A CA 1
ATOM 700 C C . PRO A 1 87 ? 35.495 29.134 -39.523 1.00 77.81 87 PRO A C 1
ATOM 702 O O . PRO A 1 87 ? 36.523 29.675 -39.106 1.00 77.81 87 PRO A O 1
ATOM 705 N N . ILE A 1 88 ? 35.257 28.950 -40.823 1.00 76.44 88 ILE A N 1
ATOM 706 C CA . ILE A 1 88 ? 36.132 29.435 -41.891 1.00 76.44 88 ILE A CA 1
ATOM 707 C C . ILE A 1 88 ? 36.191 30.962 -41.788 1.00 76.44 88 ILE A C 1
ATOM 709 O O . ILE A 1 88 ? 35.187 31.644 -41.992 1.00 76.44 88 ILE A O 1
ATOM 713 N N . ARG A 1 89 ? 37.368 31.503 -41.458 1.00 65.88 89 ARG A N 1
ATOM 714 C CA . ARG A 1 89 ? 37.627 32.944 -41.537 1.00 65.88 89 ARG A CA 1
ATOM 715 C C . ARG A 1 89 ? 37.822 33.307 -43.010 1.00 65.88 89 ARG A C 1
ATOM 717 O O . ARG A 1 89 ? 38.822 32.903 -43.599 1.00 65.88 89 ARG A O 1
ATOM 724 N N . VAL A 1 90 ? 36.836 34.000 -43.577 1.00 67.94 90 VAL A N 1
ATOM 725 C CA . VAL A 1 90 ? 36.899 34.669 -44.889 1.00 67.94 90 VAL A CA 1
ATOM 726 C C . VAL A 1 90 ? 37.455 36.073 -44.702 1.00 67.94 90 VAL A C 1
ATOM 728 O O . VAL A 1 90 ? 37.080 36.704 -43.687 1.00 67.94 90 VAL A O 1
#

Radius of gyration: 24.93 Å; chains: 1; bounding box: 55×45×61 Å

pLDDT: mean 83.72, std 9.17, range [65.88, 96.12]

Secondary structure (DSSP, 8-state):
-HHHHTT-TTHHHHHHHHHHTTPPPPPTT--HHHHHHHHHHHTTPPP---SS-GGGSS----HHHHHH---SSPP-PPP--PPPPPP---

Sequence (90 aa):
MQKIRRQEQGHEYAQARLIALGAPLPRAGCDPACWLREALAAVEARNVRHRGAHRFVFRLGSRREREQIKLGFSPLQPYPKQVDPEPIRV

Foldseek 3Di:
DVCQQVVNPPNVVVLVVLVVLPQDDDDPPDRSVVSVVSSCVRSVHDDQDDDPDPVPSDDPDDPVVVVPPPPVDDPDDPDDPDDPDDDDDD